Protein AF-A0A438GFL2-F1 (afdb_monomer_lite)

InterPro domains:
  IPR038975 Thionin-like protein [PTHR36312] (1-89)

Secondary structure (DSSP, 8-state):
------S--HHHHHHHHHHHHHHHH--HHHHHHHHGGGGT-SSSPPP-HHHHHHHHHHHHHTTTS--SS---HHHHHHHHHHHHHHHHH---

pLDDT: mean 85.24, std 17.11, range [36.09, 97.5]

Sequence (92 aa):
MLARQSTAGFPGCYAKCFGQCIITTFSPIKCALQCMTCIINPSGLQPNSHDYCKLGCAMNACTNISTRENPDVPKVTSCVDSCSEMCTMESP

Foldseek 3Di:
DDCPFQPPQLLNQLVVQQVVCCVPPVDQLVSLLVSLCSLQPRGPDGRDPLSVQLSVQLNPPQSVVQDSVGHPSVSSVVSSVVSSVVSVVPDD

Organism: Vitis vinifera (NCBI:txid29760)

Radius of gyration: 13.44 Å; chains: 1; bounding box: 28×42×35 Å

Structure (mmCIF, N/CA/C/O backbone):
data_AF-A0A438GFL2-F1
#
_entry.id   AF-A0A438GFL2-F1
#
loop_
_atom_site.group_PDB
_atom_site.id
_atom_site.type_symbol
_atom_site.label_atom_id
_atom_site.label_alt_id
_atom_site.label_comp_id
_atom_site.label_asym_id
_atom_site.label_entity_id
_atom_site.label_seq_id
_atom_site.pdbx_PDB_ins_code
_atom_site.Cartn_x
_atom_site.Cartn_y
_atom_site.Cartn_z
_atom_site.occupancy
_atom_site.B_iso_or_equiv
_atom_site.auth_seq_id
_atom_site.auth_comp_id
_atom_site.auth_asym_id
_atom_site.auth_atom_id
_atom_site.pdbx_PDB_model_num
ATOM 1 N N . MET A 1 1 ? 3.433 -28.326 -10.340 1.00 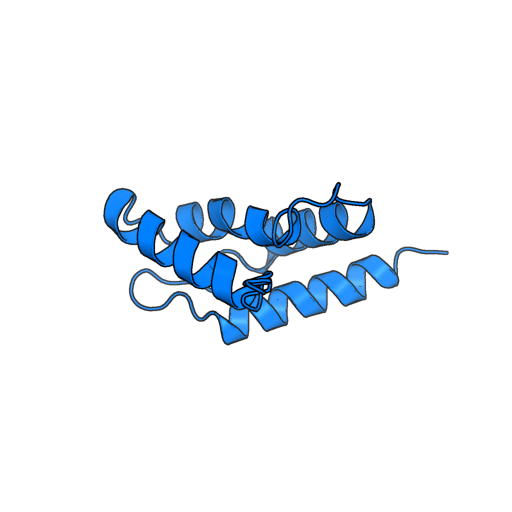36.09 1 MET A N 1
ATOM 2 C CA . MET A 1 1 ? 3.152 -26.939 -10.767 1.00 36.09 1 MET A CA 1
ATOM 3 C C . MET A 1 1 ? 2.516 -26.192 -9.602 1.00 36.09 1 MET A C 1
ATOM 5 O O . MET A 1 1 ? 1.351 -26.425 -9.334 1.00 36.09 1 MET A O 1
ATOM 9 N N . LEU A 1 2 ? 3.261 -25.357 -8.874 1.00 42.78 2 LEU A N 1
ATOM 10 C CA . LEU A 1 2 ? 2.697 -24.431 -7.879 1.00 42.78 2 LEU A CA 1
ATOM 11 C C . LEU A 1 2 ? 3.513 -23.132 -7.891 1.00 42.78 2 LEU A C 1
ATOM 13 O O . LEU A 1 2 ? 4.190 -22.784 -6.930 1.00 42.78 2 LEU A O 1
ATOM 17 N N . ALA A 1 3 ? 3.452 -22.408 -9.007 1.00 40.59 3 ALA A N 1
ATOM 18 C CA . ALA A 1 3 ? 3.829 -21.002 -9.033 1.00 40.59 3 ALA A CA 1
ATOM 19 C C . ALA A 1 3 ? 2.670 -20.191 -8.437 1.00 40.59 3 ALA A C 1
ATOM 21 O O . ALA A 1 3 ? 1.902 -19.555 -9.150 1.00 40.59 3 ALA A O 1
ATOM 22 N N . ARG A 1 4 ? 2.518 -20.221 -7.107 1.00 38.72 4 ARG A N 1
ATOM 23 C CA . ARG A 1 4 ? 1.713 -19.224 -6.382 1.00 38.72 4 ARG A CA 1
ATOM 24 C C . ARG A 1 4 ? 2.557 -17.953 -6.224 1.00 38.72 4 ARG A C 1
ATOM 26 O O . ARG A 1 4 ? 2.821 -17.507 -5.115 1.00 38.72 4 ARG A O 1
ATOM 33 N N . GLN A 1 5 ? 3.071 -17.440 -7.340 1.00 42.38 5 GLN A N 1
ATOM 34 C CA . GLN A 1 5 ? 3.822 -16.192 -7.391 1.00 42.38 5 GLN A CA 1
ATOM 35 C C . GLN A 1 5 ? 2.825 -15.031 -7.319 1.00 42.38 5 GLN A C 1
ATOM 37 O O . GLN A 1 5 ? 2.037 -14.807 -8.232 1.00 42.38 5 GLN A O 1
ATOM 42 N N . SER A 1 6 ? 2.846 -14.338 -6.182 1.00 45.22 6 SER A N 1
ATOM 43 C CA . SER A 1 6 ? 2.700 -12.882 -6.079 1.00 45.22 6 SER A CA 1
ATOM 44 C C . SER A 1 6 ? 1.565 -12.195 -6.854 1.00 45.22 6 SER A C 1
ATOM 46 O O . SER A 1 6 ? 1.749 -11.104 -7.378 1.00 45.22 6 SER A O 1
ATOM 48 N N . THR A 1 7 ? 0.348 -12.747 -6.860 1.00 39.31 7 THR A N 1
ATOM 49 C CA . THR A 1 7 ? -0.840 -12.024 -7.378 1.00 39.31 7 THR A CA 1
ATOM 50 C C . THR A 1 7 ? -1.347 -10.927 -6.432 1.00 39.31 7 THR A C 1
ATOM 52 O O . THR A 1 7 ? -2.344 -10.267 -6.701 1.00 39.31 7 THR A O 1
ATOM 55 N N . ALA A 1 8 ? -0.657 -10.695 -5.323 1.00 55.47 8 ALA A N 1
ATOM 56 C CA . ALA A 1 8 ? -0.815 -9.496 -4.528 1.00 55.47 8 ALA A CA 1
ATOM 57 C C . ALA A 1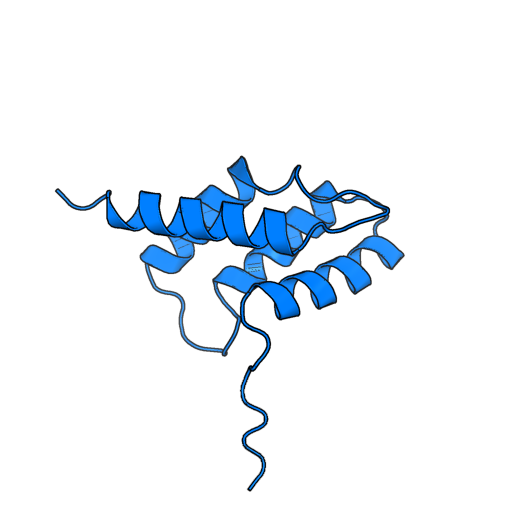 8 ? 0.412 -8.624 -4.798 1.00 55.47 8 ALA A C 1
ATOM 59 O O . ALA A 1 8 ? 1.421 -8.776 -4.117 1.00 55.47 8 ALA A O 1
ATOM 60 N N . GLY A 1 9 ? 0.343 -7.731 -5.791 1.00 82.50 9 GLY A N 1
ATOM 61 C CA . GLY A 1 9 ? 1.294 -6.618 -5.889 1.00 82.50 9 GLY A CA 1
ATOM 62 C C . GLY A 1 9 ? 1.231 -5.730 -4.635 1.00 82.50 9 GLY A C 1
ATOM 63 O O . GLY A 1 9 ? 0.718 -6.138 -3.587 1.00 82.50 9 GLY A O 1
ATOM 64 N N . PHE A 1 10 ? 1.671 -4.476 -4.736 1.00 89.56 10 PHE A N 1
ATOM 65 C CA . PHE A 1 10 ? 1.580 -3.524 -3.620 1.00 89.56 10 PHE A CA 1
ATOM 66 C C . PHE A 1 10 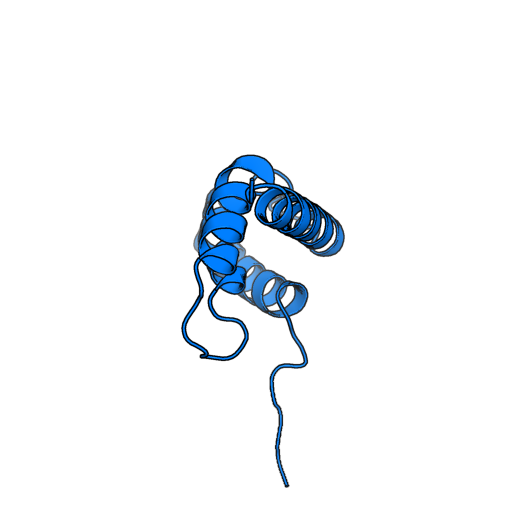? 0.228 -3.554 -2.855 1.00 89.56 10 PHE A C 1
ATOM 68 O O . PHE A 1 10 ? 0.274 -3.674 -1.628 1.00 89.56 10 PHE A O 1
ATOM 75 N N . PRO A 1 11 ? -0.959 -3.580 -3.509 1.00 92.38 11 PRO A N 1
ATOM 76 C CA . PRO A 1 11 ? -2.246 -3.541 -2.807 1.00 92.38 11 PRO A CA 1
ATOM 77 C C . PRO A 1 11 ? -2.447 -4.688 -1.811 1.00 92.38 11 PRO A C 1
ATOM 79 O O . PRO A 1 11 ? -2.860 -4.472 -0.673 1.00 92.38 11 PRO A O 1
ATOM 82 N N . GLY A 1 12 ? -2.145 -5.924 -2.217 1.00 91.62 12 GLY A N 1
ATOM 83 C CA . GLY A 1 12 ? -2.384 -7.085 -1.362 1.00 91.62 12 GLY A CA 1
ATOM 84 C C . GLY A 1 12 ? -1.324 -7.244 -0.270 1.00 91.62 12 GLY A C 1
ATOM 85 O O . GLY A 1 12 ? -1.663 -7.633 0.849 1.00 91.62 12 GLY A O 1
ATOM 86 N N . CYS A 1 13 ? -0.065 -6.883 -0.551 1.00 93.12 13 CYS A N 1
ATOM 87 C CA . CYS A 1 13 ? 0.970 -6.805 0.483 1.00 93.12 13 CYS A CA 1
ATOM 88 C C . CYS A 1 13 ? 0.594 -5.765 1.547 1.00 93.12 13 CYS A C 1
ATOM 90 O O . CYS A 1 13 ? 0.591 -6.073 2.742 1.00 93.12 13 CYS A O 1
ATOM 92 N N . TYR A 1 14 ? 0.201 -4.564 1.111 1.00 94.38 14 TYR A N 1
ATOM 93 C CA . TYR A 1 14 ? -0.165 -3.468 1.997 1.00 94.38 14 TYR A CA 1
ATOM 94 C C . TYR A 1 14 ? -1.380 -3.819 2.856 1.00 94.38 14 TYR A C 1
ATOM 96 O O . TYR A 1 14 ? -1.320 -3.684 4.075 1.00 94.38 14 TYR A O 1
ATOM 104 N N . ALA A 1 15 ? -2.446 -4.355 2.249 1.00 94.50 15 ALA A N 1
ATOM 105 C CA . ALA A 1 15 ? -3.651 -4.773 2.963 1.00 94.50 15 ALA A CA 1
ATOM 106 C C . ALA A 1 15 ? -3.336 -5.773 4.087 1.00 94.50 15 ALA A C 1
ATOM 108 O O . ALA A 1 15 ? -3.778 -5.603 5.226 1.00 94.50 15 ALA A O 1
ATOM 109 N N . LYS A 1 16 ? -2.529 -6.798 3.781 1.00 93.56 16 LYS A N 1
ATOM 110 C CA . LYS A 1 16 ? -2.131 -7.822 4.752 1.00 93.56 16 LYS A CA 1
ATOM 111 C C . LYS A 1 16 ? -1.267 -7.236 5.870 1.00 93.56 16 LYS A C 1
ATOM 113 O O . LYS A 1 16 ? -1.536 -7.486 7.045 1.00 93.56 16 LYS A O 1
ATOM 118 N N . CYS A 1 17 ? -0.249 -6.456 5.511 1.00 94.94 17 CYS A N 1
ATOM 119 C CA . CYS A 1 17 ? 0.647 -5.829 6.475 1.00 94.94 17 CYS A CA 1
ATOM 120 C C . CYS A 1 17 ? -0.114 -4.875 7.408 1.00 94.94 17 CYS A C 1
ATOM 122 O O . CYS A 1 17 ? 0.029 -4.965 8.629 1.00 94.94 17 CYS A O 1
ATOM 124 N N . PHE A 1 18 ? -0.959 -4.003 6.851 1.00 95.62 18 PHE A N 1
ATOM 125 C CA . PHE A 1 18 ? -1.697 -3.009 7.622 1.00 95.62 18 PHE A CA 1
ATOM 126 C C . PHE A 1 18 ? -2.682 -3.683 8.575 1.00 95.62 18 PHE A C 1
ATOM 128 O O . PHE A 1 18 ? -2.717 -3.337 9.753 1.00 95.62 18 PHE A O 1
ATOM 135 N N . GLY A 1 19 ? -3.414 -4.697 8.097 1.00 94.88 19 GLY A N 1
ATOM 136 C CA . GLY A 1 19 ? -4.324 -5.487 8.923 1.00 94.88 19 GLY A CA 1
ATOM 137 C C . GLY A 1 19 ? -3.622 -6.139 10.117 1.00 94.88 19 GLY A C 1
ATOM 138 O O . GLY A 1 19 ? -4.109 -6.038 11.238 1.00 94.88 19 GLY A O 1
ATOM 139 N N . GLN A 1 20 ? -2.443 -6.743 9.921 1.00 94.75 20 GLN A N 1
ATOM 140 C CA . GLN A 1 20 ? -1.669 -7.301 11.040 1.00 94.75 20 GLN A CA 1
ATOM 141 C C . GLN A 1 20 ? -1.132 -6.219 11.984 1.00 94.75 20 GLN A C 1
ATOM 143 O O . GLN A 1 20 ? -1.155 -6.402 13.200 1.00 94.75 20 GLN A O 1
ATOM 148 N N . CYS A 1 21 ? -0.654 -5.098 11.447 1.00 96.56 21 CYS A N 1
ATOM 149 C CA . CYS A 1 21 ? -0.076 -4.032 12.255 1.00 96.56 21 CYS A CA 1
ATOM 150 C C . CYS A 1 21 ? -1.120 -3.305 13.111 1.00 96.56 21 CYS A C 1
ATOM 152 O O . CYS A 1 21 ? -0.874 -3.030 14.286 1.00 96.56 21 CYS A O 1
ATOM 154 N N . ILE A 1 22 ? -2.292 -2.985 12.555 1.00 95.94 22 ILE A N 1
ATOM 155 C CA . ILE A 1 22 ? -3.271 -2.149 13.258 1.00 95.94 22 ILE A CA 1
ATOM 156 C C . ILE A 1 22 ? -3.868 -2.865 14.476 1.00 95.94 22 ILE A C 1
ATOM 158 O O . ILE A 1 22 ? -4.194 -2.210 15.464 1.00 95.94 22 ILE A O 1
ATOM 162 N N . ILE A 1 23 ? -3.918 -4.202 14.441 1.00 93.31 23 ILE A N 1
ATOM 163 C CA . ILE A 1 23 ? -4.344 -5.054 15.560 1.00 93.31 23 ILE A CA 1
ATOM 164 C C . ILE A 1 23 ? -3.357 -4.980 16.738 1.00 93.31 23 ILE A C 1
ATOM 166 O O . ILE A 1 23 ? -3.776 -5.097 17.886 1.00 93.31 23 ILE A O 1
ATOM 170 N N . THR A 1 24 ? -2.060 -4.780 16.482 1.0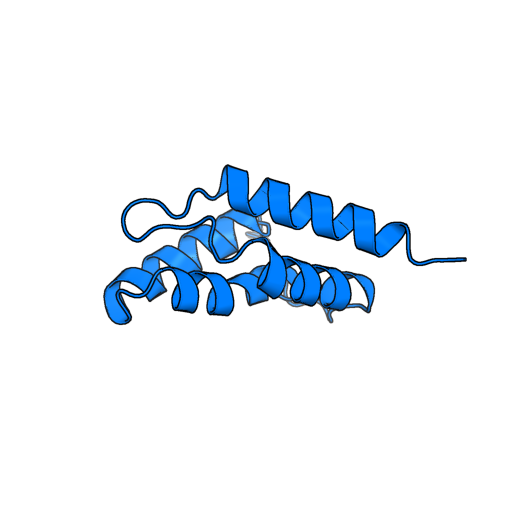0 90.75 24 THR A N 1
ATOM 171 C CA . THR A 1 24 ? -1.023 -4.767 17.530 1.00 90.75 24 THR A CA 1
ATOM 172 C C . THR A 1 24 ? -0.654 -3.360 17.991 1.00 90.75 24 THR A C 1
ATOM 174 O O . THR A 1 24 ? -0.445 -3.133 19.179 1.00 90.75 24 THR A O 1
ATOM 177 N N . THR A 1 25 ? -0.564 -2.408 17.061 1.00 88.06 25 THR A N 1
ATOM 178 C CA . THR A 1 25 ? 0.005 -1.074 17.305 1.00 88.06 25 THR A CA 1
ATOM 179 C C . THR A 1 25 ? -1.073 -0.005 17.501 1.00 88.06 25 THR A C 1
ATOM 181 O O . THR A 1 25 ? -0.788 1.044 18.077 1.00 88.06 25 THR A O 1
ATOM 184 N N . PHE A 1 26 ? -2.302 -0.234 17.013 1.00 89.81 26 PHE A N 1
ATOM 185 C CA . PHE A 1 26 ? -3.441 0.705 17.044 1.00 89.81 26 PHE A CA 1
ATOM 186 C C . PHE A 1 26 ? -3.177 2.104 16.449 1.00 89.81 26 PHE A C 1
ATOM 188 O O . PHE A 1 26 ? -4.025 2.989 16.550 1.00 89.81 26 PHE A O 1
ATOM 195 N N . SER A 1 27 ? -2.030 2.316 15.796 1.00 95.62 27 SER A N 1
ATOM 196 C CA . SER A 1 27 ? -1.651 3.579 15.164 1.00 95.62 27 SER A CA 1
ATOM 197 C C . SER A 1 27 ? -1.665 3.423 13.642 1.00 95.62 27 SER A C 1
ATOM 199 O O . SER A 1 27 ? -0.759 2.789 13.094 1.00 95.62 27 SER A O 1
ATOM 201 N N . PRO A 1 28 ? -2.652 4.009 12.941 1.00 94.81 28 PRO A N 1
ATOM 202 C CA . PRO A 1 28 ? -2.776 3.851 11.497 1.00 94.81 28 PRO A CA 1
ATOM 203 C C . PRO A 1 28 ? -1.589 4.454 10.745 1.00 94.81 28 PRO A C 1
ATOM 205 O O . PRO A 1 28 ? -1.085 3.824 9.828 1.00 94.81 28 PRO A O 1
ATOM 208 N N . ILE A 1 29 ? -1.055 5.595 11.192 1.00 95.12 29 ILE A N 1
ATOM 209 C CA . ILE A 1 29 ? 0.108 6.236 10.559 1.00 95.12 29 ILE A CA 1
ATOM 210 C C . ILE A 1 29 ? 1.361 5.358 10.682 1.00 95.12 29 ILE A C 1
ATOM 212 O O . ILE A 1 29 ? 2.063 5.147 9.695 1.00 95.12 29 ILE A O 1
ATOM 216 N N . LYS A 1 30 ? 1.639 4.801 11.874 1.00 95.19 30 LYS A N 1
ATOM 217 C CA . LYS A 1 30 ? 2.790 3.896 12.063 1.00 95.19 30 LYS A CA 1
ATOM 218 C C . LYS A 1 30 ? 2.658 2.648 11.196 1.00 95.19 30 LYS A C 1
ATOM 220 O O . LYS A 1 30 ? 3.634 2.230 10.580 1.00 95.19 30 LYS A O 1
ATOM 225 N N . CYS A 1 31 ? 1.453 2.088 11.117 1.00 96.56 31 CYS A N 1
ATOM 226 C CA . CYS A 1 31 ? 1.185 0.937 10.268 1.00 96.56 31 CYS A CA 1
ATOM 227 C C . CYS A 1 31 ? 1.305 1.266 8.785 1.00 96.56 31 CYS A C 1
ATOM 229 O O . CYS A 1 31 ? 1.936 0.511 8.052 1.00 96.56 31 CYS A O 1
ATOM 231 N N . ALA A 1 32 ? 0.787 2.412 8.350 1.00 95.75 32 ALA A N 1
ATOM 232 C CA . ALA A 1 32 ? 0.926 2.868 6.980 1.00 95.75 32 ALA A CA 1
ATOM 233 C C . ALA A 1 32 ? 2.402 3.026 6.604 1.00 95.75 32 ALA A C 1
ATOM 235 O O . ALA A 1 32 ? 2.823 2.463 5.599 1.00 95.75 32 ALA A O 1
ATOM 236 N N . LEU A 1 33 ? 3.194 3.707 7.441 1.00 95.69 33 LEU A N 1
ATOM 237 C CA . LEU A 1 33 ? 4.639 3.875 7.259 1.00 95.69 33 LEU A CA 1
ATOM 238 C C . LEU A 1 33 ? 5.370 2.533 7.162 1.00 95.69 33 LEU A C 1
ATOM 240 O O . LEU A 1 33 ? 6.118 2.310 6.215 1.00 95.69 33 LEU A O 1
ATOM 244 N N . GLN A 1 34 ? 5.132 1.625 8.112 1.00 94.62 34 GLN A N 1
ATOM 245 C CA . GLN A 1 34 ? 5.766 0.305 8.124 1.00 94.62 34 GLN A CA 1
ATOM 246 C C . GLN A 1 34 ? 5.440 -0.485 6.849 1.00 94.62 34 GLN A C 1
ATOM 248 O O . GLN A 1 34 ? 6.317 -1.107 6.245 1.00 94.62 34 GLN A O 1
ATOM 253 N N . CYS A 1 35 ? 4.179 -0.447 6.425 1.00 95.56 35 CYS A N 1
ATOM 254 C CA . CYS A 1 35 ? 3.689 -1.233 5.302 1.00 95.56 35 CYS A CA 1
ATOM 255 C C . CYS A 1 35 ? 4.026 -0.638 3.931 1.00 95.56 35 CYS A C 1
ATOM 257 O O . CYS A 1 35 ? 3.875 -1.337 2.932 1.00 95.56 35 CYS A O 1
ATOM 259 N N . MET A 1 36 ? 4.570 0.585 3.853 1.00 94.06 36 MET A N 1
ATOM 260 C CA . MET A 1 36 ? 5.119 1.124 2.598 1.00 94.06 36 MET A CA 1
ATOM 261 C C . MET A 1 36 ? 6.307 0.317 2.069 1.00 94.06 36 MET A C 1
ATOM 263 O O . MET A 1 36 ? 6.560 0.312 0.868 1.00 94.06 36 MET A O 1
ATOM 267 N N . THR A 1 37 ? 6.983 -0.457 2.920 1.00 91.31 37 THR A N 1
ATOM 268 C CA . THR A 1 37 ? 8.033 -1.401 2.496 1.00 91.31 37 THR A CA 1
ATOM 269 C C . THR A 1 37 ? 7.545 -2.447 1.481 1.00 91.31 37 THR A C 1
ATOM 271 O O . THR A 1 37 ? 8.351 -2.994 0.729 1.00 91.31 37 THR A O 1
ATOM 274 N N . CYS A 1 38 ? 6.228 -2.655 1.364 1.00 91.94 38 CYS A N 1
ATOM 275 C CA . CYS A 1 38 ? 5.606 -3.437 0.294 1.00 91.94 38 CYS A CA 1
ATOM 276 C C . CYS A 1 38 ? 5.889 -2.912 -1.126 1.00 91.94 38 CYS A C 1
ATOM 278 O O . CYS A 1 38 ? 5.662 -3.649 -2.083 1.00 91.94 38 CYS A O 1
ATOM 280 N N . ILE A 1 39 ? 6.368 -1.671 -1.279 1.00 90.44 39 ILE A N 1
ATOM 281 C CA . ILE A 1 39 ? 6.804 -1.099 -2.563 1.00 90.44 39 ILE A CA 1
ATOM 282 C C . ILE A 1 39 ? 8.069 -1.802 -3.061 1.00 90.44 39 ILE A C 1
ATOM 284 O O . ILE A 1 39 ? 8.137 -2.199 -4.217 1.00 90.44 39 ILE A O 1
ATOM 288 N N . ILE A 1 40 ? 9.044 -2.003 -2.173 1.00 86.25 40 ILE A N 1
ATOM 289 C CA . ILE A 1 40 ? 10.373 -2.524 -2.520 1.00 86.25 40 ILE A CA 1
ATOM 290 C C . ILE A 1 40 ? 10.475 -4.051 -2.399 1.00 86.25 40 ILE A C 1
ATOM 292 O O . ILE A 1 40 ? 11.447 -4.641 -2.856 1.00 86.25 40 ILE A O 1
ATOM 296 N N . ASN A 1 41 ? 9.504 -4.714 -1.761 1.00 72.81 41 ASN A N 1
ATOM 297 C CA . ASN A 1 41 ? 9.560 -6.159 -1.514 1.00 72.81 41 ASN A CA 1
ATOM 298 C C . ASN A 1 41 ? 8.287 -6.957 -1.890 1.00 72.81 41 ASN A C 1
ATOM 300 O O . ASN A 1 41 ? 7.879 -7.835 -1.130 1.00 72.81 41 ASN A O 1
ATOM 304 N N . PRO A 1 42 ? 7.628 -6.717 -3.043 1.00 61.50 42 PRO A N 1
ATOM 305 C CA . PRO A 1 42 ? 6.464 -7.519 -3.430 1.00 61.50 42 PRO A CA 1
ATOM 306 C C . PRO A 1 42 ? 6.835 -8.934 -3.928 1.00 61.50 42 PRO A C 1
ATOM 308 O O . PRO A 1 42 ? 6.004 -9.843 -3.874 1.00 61.50 42 PRO A O 1
ATOM 311 N N . SER A 1 43 ? 8.077 -9.141 -4.393 1.00 60.75 43 SER A N 1
ATOM 312 C CA . SER A 1 43 ? 8.489 -10.362 -5.118 1.00 60.75 43 SER A CA 1
ATOM 313 C C . SER A 1 43 ? 9.893 -10.892 -4.774 1.00 60.75 43 SER A C 1
ATOM 315 O O . SER A 1 43 ? 10.337 -11.854 -5.395 1.00 60.75 43 SER A O 1
ATOM 317 N N . GLY A 1 44 ? 10.608 -10.287 -3.815 1.00 60.66 44 GLY A N 1
ATOM 318 C CA . GLY A 1 44 ? 11.972 -10.696 -3.441 1.00 60.66 44 GLY A CA 1
ATOM 319 C C . GLY A 1 44 ? 13.076 -10.341 -4.451 1.00 60.66 44 GLY A C 1
ATOM 320 O O . GLY A 1 44 ? 14.180 -10.871 -4.344 1.00 60.66 44 GLY A O 1
ATOM 321 N N . LEU A 1 45 ? 12.801 -9.462 -5.424 1.00 70.19 45 LEU A N 1
ATOM 322 C CA . LEU A 1 45 ? 13.837 -8.866 -6.275 1.00 70.19 45 LEU A CA 1
ATOM 323 C C . LEU A 1 45 ? 14.576 -7.745 -5.531 1.00 70.19 45 LEU A C 1
ATOM 325 O O . LEU A 1 45 ? 14.028 -7.133 -4.615 1.00 70.19 45 LEU A O 1
ATOM 329 N N . GLN A 1 46 ? 15.818 -7.472 -5.941 1.00 80.88 46 GLN A N 1
ATOM 330 C CA . GLN A 1 46 ? 16.548 -6.300 -5.459 1.00 80.88 46 GLN A CA 1
ATOM 331 C C . GLN A 1 46 ? 15.823 -5.015 -5.901 1.00 80.88 46 GLN A C 1
ATOM 333 O O . GLN A 1 46 ? 15.563 -4.877 -7.099 1.00 80.88 46 GLN A O 1
ATOM 338 N N . PRO A 1 47 ? 15.518 -4.086 -4.975 1.00 84.19 47 PRO A N 1
ATOM 339 C CA . PRO A 1 47 ? 14.900 -2.812 -5.323 1.00 84.19 47 PRO A CA 1
ATOM 340 C C . PRO A 1 47 ? 15.867 -1.959 -6.147 1.00 84.19 47 PRO A C 1
ATOM 342 O O . PRO A 1 47 ? 17.065 -1.915 -5.855 1.00 84.19 47 PRO A O 1
ATOM 345 N N . ASN A 1 48 ? 15.353 -1.264 -7.156 1.00 87.06 48 ASN A N 1
ATOM 346 C CA . ASN A 1 48 ? 16.125 -0.311 -7.953 1.00 87.06 48 ASN A CA 1
ATOM 347 C C . ASN A 1 48 ? 15.932 1.137 -7.444 1.00 87.06 48 ASN A C 1
ATOM 349 O O . ASN A 1 48 ? 15.196 1.392 -6.489 1.00 87.06 48 ASN A O 1
ATOM 353 N N . SER A 1 49 ? 16.609 2.107 -8.068 1.00 89.06 49 SER A N 1
ATOM 354 C CA . SER A 1 49 ? 16.511 3.528 -7.694 1.00 89.06 49 SER A CA 1
ATOM 355 C C . SER A 1 49 ? 15.086 4.085 -7.790 1.00 89.06 49 SER A C 1
ATOM 357 O O . SER A 1 49 ? 14.687 4.890 -6.948 1.00 89.06 49 SER A O 1
ATOM 359 N N . HIS A 1 50 ? 14.310 3.637 -8.778 1.00 89.12 50 HIS A N 1
ATOM 360 C CA . HIS A 1 50 ? 12.916 4.035 -8.964 1.00 89.12 50 HIS A CA 1
ATOM 361 C C . HIS A 1 50 ? 12.032 3.520 -7.820 1.00 89.12 50 HIS A C 1
ATOM 363 O O . HIS A 1 50 ? 11.249 4.294 -7.269 1.00 89.12 50 HIS A O 1
ATOM 369 N N . ASP A 1 51 ? 12.242 2.284 -7.358 1.00 89.75 51 ASP A N 1
ATOM 370 C CA . ASP A 1 51 ? 11.520 1.721 -6.210 1.00 89.75 51 ASP A CA 1
ATOM 371 C C . ASP A 1 51 ? 11.807 2.498 -4.911 1.00 89.75 51 ASP A C 1
ATOM 373 O O . ASP A 1 51 ? 10.895 2.764 -4.122 1.00 89.75 51 ASP A O 1
ATOM 377 N N . TYR A 1 52 ? 13.062 2.907 -4.688 1.00 91.25 52 TYR A N 1
ATOM 378 C CA . TYR A 1 52 ? 13.439 3.728 -3.530 1.00 91.25 52 TYR A CA 1
ATOM 379 C C . TYR A 1 52 ? 12.860 5.145 -3.598 1.00 91.25 52 TYR A C 1
ATOM 381 O O . TYR A 1 52 ? 12.386 5.653 -2.579 1.00 91.25 52 TYR A O 1
ATOM 389 N N . CYS A 1 53 ? 12.849 5.769 -4.779 1.00 94.38 53 CYS A N 1
ATOM 390 C CA . CYS A 1 53 ? 12.186 7.058 -4.982 1.00 94.38 53 CYS A CA 1
ATOM 391 C C . CYS A 1 53 ? 10.686 6.952 -4.665 1.00 94.38 53 CYS A C 1
ATOM 393 O O . CYS A 1 53 ? 10.153 7.726 -3.863 1.00 94.38 53 CYS A O 1
ATOM 395 N N . LYS A 1 54 ? 10.024 5.926 -5.218 1.00 93.94 54 LYS A N 1
ATOM 396 C CA . LYS A 1 54 ? 8.602 5.648 -4.999 1.00 93.94 54 LYS A CA 1
ATOM 397 C C . LYS A 1 54 ? 8.298 5.432 -3.514 1.00 93.94 54 LYS A C 1
ATOM 399 O O . LYS A 1 54 ? 7.328 5.990 -3.005 1.00 93.94 54 LYS A O 1
ATOM 404 N N . LEU A 1 55 ? 9.153 4.689 -2.803 1.00 93.75 55 LEU A N 1
ATOM 405 C CA . LEU A 1 55 ? 9.054 4.480 -1.355 1.00 93.75 55 LEU A CA 1
ATOM 406 C C . LEU A 1 55 ? 9.149 5.795 -0.571 1.00 93.75 55 LEU A C 1
ATOM 408 O O . LEU A 1 55 ? 8.285 6.064 0.264 1.00 93.75 55 LEU A O 1
ATOM 412 N N . GLY A 1 56 ? 10.167 6.616 -0.840 1.00 94.56 56 GLY A N 1
ATOM 413 C CA . GLY A 1 56 ? 10.361 7.895 -0.154 1.00 94.56 56 GLY A CA 1
ATOM 414 C C . GLY A 1 56 ? 9.179 8.846 -0.353 1.00 94.56 56 GLY A C 1
ATOM 415 O O . GLY A 1 56 ? 8.647 9.390 0.618 1.00 94.56 56 GLY A O 1
ATOM 416 N N . CYS A 1 57 ? 8.705 8.973 -1.595 1.00 96.31 57 CYS A N 1
ATOM 417 C CA . CYS A 1 57 ? 7.514 9.756 -1.916 1.00 96.31 57 CYS A CA 1
ATOM 418 C C . CYS A 1 57 ? 6.275 9.236 -1.171 1.00 96.31 57 CYS A C 1
ATOM 420 O O . CYS A 1 57 ? 5.575 10.010 -0.514 1.00 96.31 57 CYS A O 1
ATOM 422 N N . ALA A 1 58 ? 6.032 7.923 -1.193 1.00 96.06 58 ALA A N 1
ATOM 423 C CA . ALA A 1 58 ? 4.846 7.338 -0.578 1.00 96.06 58 ALA A CA 1
ATOM 424 C C . ALA A 1 58 ? 4.839 7.451 0.954 1.00 96.06 58 ALA A C 1
ATOM 426 O O . ALA A 1 58 ? 3.792 7.711 1.550 1.00 96.06 58 ALA A O 1
ATOM 427 N N . MET A 1 59 ? 5.998 7.303 1.606 1.00 95.19 59 MET A N 1
ATOM 428 C CA . MET A 1 59 ? 6.130 7.521 3.051 1.00 95.19 59 MET A CA 1
ATOM 429 C C . MET A 1 59 ? 5.765 8.959 3.447 1.00 95.19 59 MET A C 1
ATOM 431 O O . MET A 1 59 ? 5.147 9.168 4.492 1.00 95.19 59 MET A O 1
ATOM 435 N N . ASN A 1 60 ? 6.100 9.935 2.601 1.00 95.25 60 ASN A N 1
ATOM 436 C CA . ASN A 1 60 ? 5.788 11.341 2.832 1.00 95.25 60 ASN A CA 1
ATOM 437 C C . ASN A 1 60 ? 4.324 11.694 2.508 1.00 95.25 60 ASN A C 1
ATOM 439 O O . ASN A 1 60 ? 3.669 12.382 3.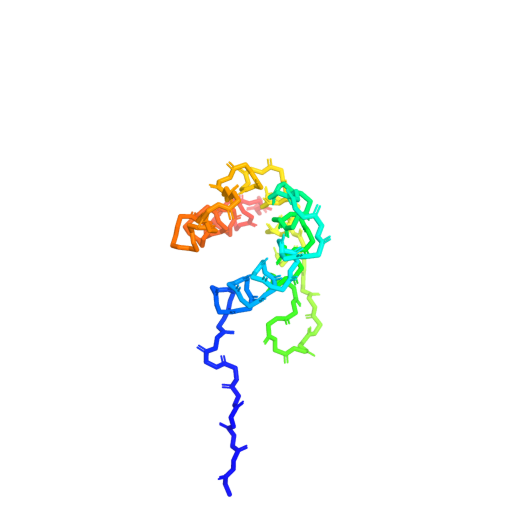286 1.00 95.25 60 ASN A O 1
ATOM 443 N N . ALA A 1 61 ? 3.799 11.224 1.374 1.00 95.75 61 ALA A N 1
ATOM 444 C CA . ALA A 1 61 ? 2.518 11.687 0.835 1.00 95.75 61 ALA A CA 1
ATOM 445 C C . ALA A 1 61 ? 1.317 10.787 1.179 1.00 95.75 61 ALA A C 1
ATOM 447 O O . ALA A 1 61 ? 0.197 11.278 1.309 1.00 95.75 61 ALA A O 1
ATOM 448 N N . CYS A 1 62 ? 1.520 9.475 1.335 1.00 96.31 62 CYS A N 1
ATOM 449 C CA . CYS A 1 62 ? 0.421 8.502 1.330 1.00 96.31 62 CYS A CA 1
ATOM 450 C C . CYS A 1 62 ? 0.042 7.969 2.723 1.00 96.31 62 CYS A C 1
ATOM 452 O O . CYS A 1 62 ? -0.966 7.281 2.871 1.00 96.31 62 CYS A O 1
ATOM 454 N N . THR A 1 63 ? 0.820 8.262 3.766 1.00 93.50 63 THR A N 1
ATOM 455 C CA . THR A 1 63 ? 0.684 7.618 5.090 1.00 93.50 63 THR A CA 1
ATOM 456 C C . THR A 1 63 ? -0.516 8.084 5.910 1.00 93.50 63 THR A C 1
ATOM 458 O O . THR A 1 63 ? -0.990 7.341 6.766 1.00 93.50 63 THR A O 1
ATOM 461 N N . ASN A 1 64 ? -1.054 9.267 5.609 1.00 94.50 64 ASN A N 1
ATOM 462 C CA . ASN A 1 64 ? -2.262 9.804 6.243 1.00 94.50 64 ASN A CA 1
ATOM 463 C C . ASN A 1 64 ? -3.568 9.325 5.584 1.00 94.50 64 ASN A C 1
ATOM 465 O O . ASN A 1 64 ? -4.648 9.712 6.023 1.00 94.50 64 ASN A O 1
ATOM 469 N N . ILE A 1 65 ? -3.490 8.523 4.515 1.00 96.56 65 ILE A N 1
ATOM 470 C CA . ILE A 1 65 ? -4.675 8.023 3.803 1.00 96.56 65 ILE A CA 1
ATOM 471 C C . ILE A 1 65 ? -5.397 6.959 4.630 1.00 96.56 65 ILE A C 1
ATOM 473 O O . ILE A 1 65 ? -6.623 6.967 4.719 1.00 96.56 65 ILE A O 1
ATOM 477 N N . SER A 1 66 ? -4.638 6.045 5.229 1.00 94.31 66 SER A N 1
ATOM 478 C CA . SER A 1 66 ? -5.197 4.936 5.991 1.00 94.31 66 SER A CA 1
ATOM 479 C C . SER A 1 66 ? -5.665 5.385 7.368 1.00 94.31 66 SER A C 1
ATOM 481 O O . SER A 1 66 ? -4.967 6.108 8.080 1.00 94.31 66 SER A O 1
ATOM 483 N N . THR A 1 67 ? -6.827 4.888 7.781 1.00 94.62 67 THR A N 1
ATOM 484 C CA . THR A 1 67 ? -7.366 5.080 9.128 1.00 94.62 67 THR A CA 1
ATOM 485 C C . THR A 1 67 ? -7.333 3.774 9.910 1.00 94.62 67 THR A C 1
ATOM 487 O O . THR A 1 67 ? -6.922 2.725 9.410 1.00 94.62 67 THR A O 1
ATOM 490 N N . ARG A 1 68 ? -7.736 3.828 11.182 1.00 90.69 68 ARG A N 1
ATOM 491 C CA . ARG A 1 68 ? -7.801 2.636 12.030 1.00 90.69 68 ARG A CA 1
ATOM 492 C C . ARG A 1 68 ? -8.860 1.650 11.529 1.00 90.69 68 ARG A C 1
ATOM 494 O O . ARG A 1 68 ? -8.663 0.444 11.624 1.00 90.69 68 ARG A O 1
ATOM 501 N N . GLU A 1 69 ? -9.971 2.167 11.025 1.00 90.19 69 GLU A N 1
ATOM 502 C CA . GLU A 1 69 ? -11.134 1.397 10.590 1.00 90.19 69 GLU A CA 1
ATOM 503 C C . GLU A 1 69 ? -10.991 0.924 9.143 1.00 90.19 69 GLU A C 1
ATOM 505 O O . GLU A 1 69 ? -11.512 -0.132 8.790 1.00 90.19 69 GLU A O 1
ATOM 510 N N . ASN A 1 70 ? -10.293 1.695 8.303 1.00 91.69 70 ASN A N 1
ATOM 511 C CA . ASN A 1 70 ? -10.157 1.399 6.888 1.00 91.69 70 ASN A CA 1
ATOM 512 C C . ASN A 1 70 ? -8.749 1.753 6.371 1.00 91.69 70 ASN A C 1
ATOM 514 O O . ASN A 1 70 ? -8.388 2.931 6.343 1.00 91.69 70 ASN A O 1
ATOM 518 N N . PRO A 1 71 ? -7.963 0.773 5.887 1.00 91.12 71 PRO A N 1
ATOM 519 C CA . PRO A 1 71 ? -6.684 1.054 5.238 1.00 91.12 71 PRO A CA 1
ATOM 520 C C . PRO A 1 71 ? -6.812 1.836 3.922 1.00 91.12 71 PRO A C 1
ATOM 522 O O . PRO A 1 71 ? -5.809 2.372 3.465 1.00 91.12 71 PRO A O 1
ATOM 525 N N . ASP A 1 72 ? -8.001 1.876 3.308 1.00 95.50 72 ASP A N 1
ATOM 526 C CA . ASP A 1 72 ? -8.278 2.508 2.009 1.00 95.50 72 ASP A CA 1
ATOM 527 C C . ASP A 1 72 ? -7.232 2.143 0.939 1.00 95.50 72 ASP A C 1
ATOM 529 O O . ASP A 1 72 ? -6.608 2.980 0.284 1.00 95.50 72 ASP A O 1
ATOM 533 N N . VAL A 1 73 ? -7.014 0.830 0.796 1.00 95.38 73 VAL A N 1
ATOM 534 C CA . VAL A 1 73 ? -6.011 0.238 -0.102 1.00 95.38 73 VAL A CA 1
ATOM 535 C C . VAL A 1 73 ? -6.078 0.805 -1.527 1.00 95.38 73 VAL A C 1
ATOM 537 O O . VAL A 1 73 ? -5.010 1.096 -2.070 1.00 95.38 73 VAL A O 1
ATOM 540 N N . PRO A 1 74 ? -7.259 1.005 -2.153 1.00 96.06 74 PRO A N 1
ATOM 541 C CA . PRO A 1 74 ? -7.330 1.595 -3.489 1.00 96.06 74 PRO A CA 1
ATOM 542 C C . PRO A 1 74 ? -6.739 3.007 -3.540 1.00 96.06 74 PRO A C 1
ATOM 544 O O . PRO A 1 74 ? -5.957 3.312 -4.439 1.00 96.06 74 PRO A O 1
ATOM 547 N N . LYS A 1 75 ? -7.046 3.854 -2.551 1.00 97.06 75 LYS A N 1
ATOM 548 C CA . LYS A 1 75 ? -6.540 5.228 -2.495 1.00 97.06 75 LYS A CA 1
ATOM 549 C C . LYS A 1 75 ? -5.047 5.283 -2.179 1.00 97.06 75 LYS A C 1
ATOM 551 O O . LYS A 1 75 ? -4.329 6.069 -2.791 1.00 97.06 75 LYS A O 1
ATOM 556 N N . VAL A 1 76 ? -4.560 4.420 -1.285 1.00 96.12 76 VAL A N 1
ATOM 557 C CA . VAL A 1 76 ? -3.116 4.282 -1.026 1.00 96.12 76 VAL A CA 1
ATOM 558 C C . VAL A 1 76 ? -2.388 3.834 -2.292 1.00 96.12 76 VAL A C 1
ATOM 560 O O . VAL A 1 76 ? -1.355 4.400 -2.630 1.00 96.12 76 VAL A O 1
ATOM 563 N N . THR A 1 77 ? -2.941 2.859 -3.016 1.00 95.00 77 THR A N 1
ATOM 564 C CA . THR A 1 77 ? -2.368 2.365 -4.278 1.00 95.00 77 THR A CA 1
ATOM 565 C C . THR A 1 77 ? -2.292 3.481 -5.312 1.00 95.00 77 THR A C 1
ATOM 567 O O . THR A 1 77 ? -1.224 3.719 -5.859 1.00 95.00 77 THR A O 1
ATOM 570 N N . SER A 1 78 ? -3.380 4.232 -5.502 1.00 96.31 78 SER A N 1
ATOM 571 C CA . SER A 1 78 ? -3.393 5.374 -6.419 1.00 96.31 78 SER A CA 1
ATOM 572 C C . SER A 1 78 ? -2.363 6.442 -6.036 1.00 96.31 78 SER A C 1
ATOM 574 O O . SER A 1 78 ? -1.679 6.956 -6.913 1.00 96.31 78 SER A O 1
ATOM 576 N N . CYS A 1 79 ? -2.206 6.749 -4.744 1.00 97.50 79 CYS A N 1
ATOM 577 C CA . CYS A 1 79 ? -1.180 7.684 -4.272 1.00 97.50 79 CYS A CA 1
ATOM 578 C C . CYS A 1 79 ? 0.241 7.182 -4.572 1.00 97.50 79 CYS A C 1
ATOM 580 O O . CYS A 1 79 ? 1.098 7.932 -5.037 1.00 97.50 79 CYS A O 1
ATOM 582 N N . VAL A 1 80 ? 0.480 5.888 -4.352 1.00 94.50 80 VAL A N 1
ATOM 583 C CA . VAL A 1 80 ? 1.747 5.226 -4.667 1.00 94.50 80 VAL A CA 1
ATOM 584 C C . VAL A 1 80 ? 2.021 5.248 -6.174 1.00 94.50 80 VAL A C 1
ATOM 586 O O . VAL A 1 80 ? 3.156 5.494 -6.578 1.00 94.50 80 VAL A O 1
ATOM 589 N N . ASP A 1 81 ? 1.012 5.058 -7.019 1.00 93.38 81 ASP A N 1
ATOM 590 C CA . ASP A 1 81 ? 1.167 5.144 -8.473 1.00 93.38 81 ASP A CA 1
ATOM 591 C C . ASP A 1 81 ? 1.480 6.572 -8.941 1.00 93.38 81 ASP A C 1
ATOM 593 O O . ASP A 1 81 ? 2.390 6.744 -9.748 1.00 93.38 81 ASP A O 1
ATOM 597 N N . SER A 1 82 ? 0.878 7.607 -8.345 1.00 95.25 82 SER A N 1
ATOM 598 C CA . SER A 1 82 ? 1.287 8.999 -8.602 1.00 95.25 82 SER A CA 1
ATOM 599 C C . SER A 1 82 ? 2.750 9.266 -8.222 1.00 95.25 82 SER A C 1
ATOM 601 O O . SER A 1 82 ? 3.467 9.944 -8.954 1.00 95.25 82 SER A O 1
ATOM 603 N N . CYS A 1 83 ? 3.243 8.683 -7.122 1.00 94.31 83 CYS A N 1
ATOM 604 C CA . CYS A 1 83 ? 4.672 8.733 -6.786 1.00 94.31 83 CYS A CA 1
ATOM 605 C C . CYS A 1 83 ? 5.546 8.039 -7.843 1.00 94.31 83 CYS A C 1
ATOM 607 O O . CYS A 1 83 ? 6.647 8.494 -8.138 1.00 94.31 83 CYS A O 1
ATOM 609 N N . SER A 1 84 ? 5.054 6.944 -8.429 1.00 90.69 84 SER A N 1
ATOM 610 C CA . SER A 1 84 ? 5.720 6.230 -9.522 1.00 90.69 84 SER A CA 1
ATOM 611 C C . SER A 1 84 ? 5.950 7.139 -10.728 1.00 90.69 84 SER A C 1
ATOM 613 O O . SER A 1 84 ? 7.051 7.149 -11.275 1.00 90.69 84 SER A O 1
ATOM 615 N N . GLU A 1 85 ? 4.920 7.895 -11.117 1.00 90.12 85 GLU A N 1
ATOM 616 C CA . GLU A 1 85 ? 4.946 8.837 -12.241 1.00 90.12 85 GLU A CA 1
ATOM 617 C C . GLU A 1 85 ? 5.908 10.000 -11.968 1.00 90.12 85 GLU A C 1
ATOM 619 O O . GLU A 1 85 ? 6.764 10.301 -12.802 1.00 90.12 85 GLU A O 1
ATOM 624 N N . MET A 1 86 ? 5.854 10.587 -10.767 1.00 89.62 86 MET A N 1
ATOM 625 C CA . MET A 1 86 ? 6.793 11.638 -10.356 1.00 89.62 86 MET A CA 1
ATOM 626 C C . MET A 1 86 ? 8.248 11.163 -10.447 1.00 89.62 86 MET A C 1
ATOM 628 O O . MET A 1 86 ? 9.085 11.839 -11.036 1.00 89.62 86 MET A O 1
ATOM 632 N N . CYS A 1 87 ? 8.540 9.956 -9.962 1.00 88.00 87 CYS A N 1
ATOM 633 C CA . CYS A 1 87 ? 9.883 9.378 -10.005 1.00 88.00 87 CYS A CA 1
ATOM 634 C C . CYS A 1 87 ? 10.371 9.015 -11.418 1.00 88.00 87 CYS A C 1
ATOM 636 O O . CYS A 1 87 ? 11.568 8.814 -11.606 1.00 88.00 87 CYS A O 1
ATOM 638 N N . THR A 1 88 ? 9.481 8.910 -12.412 1.00 81.25 88 THR A N 1
ATOM 639 C CA . THR A 1 88 ? 9.879 8.763 -13.826 1.00 81.25 88 THR A CA 1
ATOM 640 C C . THR A 1 88 ? 10.156 10.093 -14.522 1.00 81.25 88 THR A C 1
ATOM 642 O O . THR A 1 88 ? 10.865 10.109 -15.523 1.00 81.25 88 THR A O 1
ATOM 645 N N . MET A 1 89 ? 9.623 11.201 -13.999 1.00 65.56 89 MET A N 1
ATOM 646 C CA . MET A 1 89 ? 9.856 12.549 -14.531 1.00 65.56 89 MET A CA 1
ATOM 647 C C . MET A 1 89 ? 11.179 13.167 -14.045 1.00 65.56 89 MET A C 1
ATOM 649 O O . MET A 1 89 ? 11.625 14.168 -14.596 1.00 65.56 89 MET A O 1
ATOM 653 N N . GLU A 1 90 ? 11.844 12.540 -13.072 1.00 56.28 90 GLU A N 1
ATOM 654 C CA . GLU A 1 90 ? 13.149 12.934 -12.517 1.00 56.28 90 GLU A CA 1
ATOM 655 C C . GLU A 1 90 ? 14.346 12.444 -13.376 1.00 56.28 90 GLU A C 1
ATOM 657 O O . GLU A 1 90 ? 15.388 12.061 -12.846 1.00 56.28 90 GLU A O 1
ATOM 662 N N . SER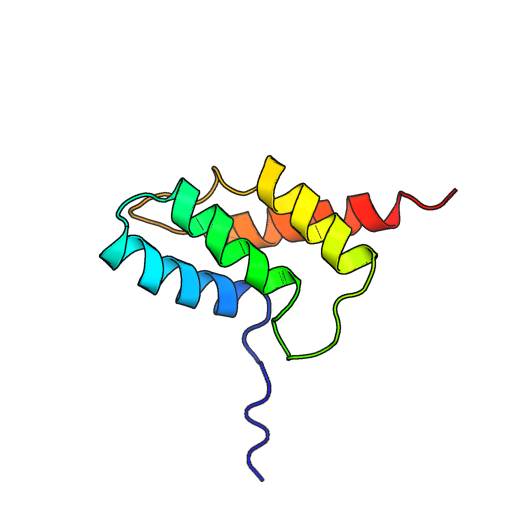 A 1 91 ? 14.217 12.436 -14.710 1.00 42.16 91 SER A N 1
ATOM 663 C CA . SER A 1 91 ? 15.354 12.275 -15.633 1.00 42.16 91 SER A CA 1
ATOM 664 C C . SER A 1 91 ? 15.409 13.461 -16.604 1.00 42.16 91 SER A C 1
ATOM 666 O O . SER A 1 91 ? 14.648 13.468 -17.574 1.00 42.16 91 SER A O 1
ATOM 668 N N . PRO A 1 92 ? 16.273 14.466 -16.366 1.00 46.16 92 PRO A N 1
ATOM 669 C CA . PRO A 1 92 ? 16.757 15.350 -17.424 1.00 46.16 92 PRO A CA 1
ATOM 670 C C . PRO A 1 92 ? 17.714 14.630 -18.389 1.00 46.16 92 PRO A C 1
ATOM 672 O O . PRO A 1 92 ? 18.286 13.580 -18.006 1.00 46.16 92 PRO A O 1
#